Protein AF-A0A956CV22-F1 (afdb_monomer_lite)

Foldseek 3Di:
DDPDDLPQDAQLLLQLLDDLVVLVVLCVVVVHDDPDDDDDSSNSSVSVRVVCGVVLLVSLVPDDLVSLLSSCVSSVHDSPDPDSLVSSQRSQVSNVHHSCVSPPPPQPQVLVPDDDQQFWKDAPNFIWGWHDKAPDDPPDAIKTWTAGPDPVHGGDIDIDRSNPGPPMDTDDCVVVPDDD

Structure (mmCIF, N/CA/C/O backbone):
data_AF-A0A956CV22-F1
#
_entry.id   AF-A0A956CV22-F1
#
loop_
_atom_site.group_PDB
_atom_site.id
_atom_site.type_symbol
_atom_site.label_atom_id
_atom_site.label_alt_id
_atom_site.label_comp_id
_atom_site.label_asym_id
_atom_site.label_entity_id
_atom_site.label_seq_id
_atom_site.pdbx_PDB_ins_code
_atom_site.Cartn_x
_atom_site.Cartn_y
_atom_site.Cartn_z
_atom_site.occupancy
_atom_site.B_iso_or_equiv
_atom_site.auth_seq_id
_atom_site.auth_comp_id
_atom_site.auth_asym_id
_atom_site.auth_atom_id
_atom_site.pdbx_PDB_model_num
ATOM 1 N N . MET A 1 1 ? -33.618 -22.060 3.818 1.00 33.53 1 MET A N 1
ATOM 2 C CA . MET A 1 1 ? -32.186 -21.727 3.956 1.00 33.53 1 MET A CA 1
ATOM 3 C C . MET A 1 1 ? -31.903 -20.634 2.940 1.00 33.53 1 MET A C 1
ATOM 5 O O . MET A 1 1 ? -31.776 -20.949 1.768 1.00 33.53 1 MET A O 1
ATOM 9 N N . SER A 1 2 ? -31.965 -19.363 3.346 1.00 32.88 2 SER A N 1
ATOM 10 C CA . SER A 1 2 ? -31.754 -18.239 2.425 1.00 32.88 2 SER A CA 1
ATOM 11 C C . SER A 1 2 ? -30.264 -18.087 2.149 1.00 32.88 2 SER A C 1
ATOM 13 O O . SER A 1 2 ? -29.523 -17.576 2.984 1.00 32.88 2 SER A O 1
ATOM 15 N N . THR A 1 3 ? -29.826 -18.565 0.992 1.00 37.31 3 THR A N 1
ATOM 16 C CA . THR A 1 3 ? -28.551 -18.196 0.379 1.00 37.31 3 THR A CA 1
ATOM 17 C C . THR A 1 3 ? -28.635 -16.719 0.003 1.00 37.31 3 THR A C 1
ATOM 19 O O . THR A 1 3 ? -29.298 -16.355 -0.963 1.00 37.31 3 THR A O 1
ATOM 22 N N . ALA A 1 4 ? -28.044 -15.856 0.830 1.00 40.56 4 ALA A N 1
ATOM 23 C CA . ALA A 1 4 ? -27.911 -14.438 0.528 1.00 40.56 4 ALA A CA 1
ATOM 24 C C . ALA A 1 4 ? -27.038 -14.273 -0.725 1.00 40.56 4 ALA A C 1
ATOM 26 O O . ALA A 1 4 ? -25.957 -14.858 -0.796 1.00 40.56 4 ALA A O 1
ATOM 27 N N . GLU A 1 5 ? -27.513 -13.501 -1.704 1.00 45.38 5 GLU A N 1
ATOM 28 C CA . GLU A 1 5 ? -26.721 -13.085 -2.866 1.00 45.38 5 GLU A CA 1
ATOM 29 C C . GLU A 1 5 ? -25.379 -12.489 -2.409 1.00 45.38 5 GLU A C 1
ATOM 31 O O . GLU A 1 5 ? -25.338 -11.814 -1.368 1.00 45.38 5 GLU A O 1
ATOM 36 N N . PRO A 1 6 ? -24.275 -12.715 -3.146 1.00 53.94 6 PRO A N 1
ATOM 37 C CA . PRO A 1 6 ? -22.991 -12.124 -2.807 1.00 53.94 6 PRO A CA 1
ATOM 38 C C . PRO A 1 6 ? -23.098 -10.604 -2.955 1.00 53.94 6 PRO A C 1
ATOM 40 O O . PRO A 1 6 ? -23.006 -10.053 -4.048 1.00 53.94 6 PRO A O 1
ATOM 43 N N . LYS A 1 7 ? -23.339 -9.914 -1.837 1.00 70.31 7 LYS A N 1
ATOM 44 C CA . LYS A 1 7 ? -23.311 -8.453 -1.791 1.00 70.31 7 LYS A CA 1
ATOM 45 C C . LYS A 1 7 ? -21.908 -7.991 -2.163 1.00 70.31 7 LYS A C 1
ATOM 47 O O . LYS A 1 7 ? -20.936 -8.387 -1.508 1.00 70.31 7 LYS A O 1
ATOM 52 N N . SER A 1 8 ? -21.835 -7.141 -3.184 1.00 87.12 8 SER A N 1
ATOM 53 C CA . SER A 1 8 ? -20.612 -6.453 -3.585 1.00 87.12 8 SER A CA 1
ATOM 54 C C . SER A 1 8 ? -19.938 -5.828 -2.356 1.00 87.12 8 SER A C 1
ATOM 56 O O . SER A 1 8 ? -20.637 -5.238 -1.521 1.00 87.12 8 SER A O 1
ATOM 58 N N . PRO A 1 9 ? -18.611 -5.974 -2.197 1.00 93.94 9 PRO A N 1
ATOM 59 C CA . PRO A 1 9 ? -17.889 -5.373 -1.089 1.00 93.94 9 PRO A CA 1
ATOM 60 C C . PRO A 1 9 ? -18.102 -3.859 -1.039 1.00 93.94 9 PRO A C 1
ATOM 62 O O . PRO A 1 9 ? -17.867 -3.143 -2.007 1.00 93.94 9 PRO A O 1
ATOM 65 N N . SER A 1 10 ? -18.538 -3.375 0.117 1.00 94.38 10 SER A N 1
ATOM 66 C CA . SER A 1 10 ? -18.653 -1.963 0.459 1.00 94.38 10 SER A CA 1
ATOM 67 C C . SER A 1 10 ? -17.814 -1.673 1.705 1.00 94.38 10 SER A C 1
ATOM 69 O O . SER A 1 10 ? -17.456 -2.606 2.430 1.00 94.38 10 SER A O 1
ATOM 71 N N . PRO A 1 11 ? -17.512 -0.401 2.020 1.00 95.12 11 PRO A N 1
ATOM 72 C CA . PRO A 1 11 ? -16.791 -0.060 3.244 1.00 95.12 11 PRO A CA 1
ATOM 73 C C . PRO A 1 11 ? -17.431 -0.686 4.492 1.00 95.12 11 PRO A C 1
ATOM 75 O O . PRO A 1 11 ? -16.747 -1.361 5.254 1.00 95.12 11 PRO A O 1
ATOM 78 N N . SER A 1 12 ? -18.753 -0.583 4.658 1.00 94.44 12 SER A N 1
ATOM 79 C CA . SER A 1 12 ? -19.459 -1.179 5.801 1.00 94.44 12 SER A CA 1
ATOM 80 C C . SER A 1 12 ? -19.347 -2.706 5.844 1.00 94.44 12 SER A C 1
ATOM 82 O O . SER A 1 12 ? -19.168 -3.281 6.918 1.00 94.44 12 SER A O 1
ATOM 84 N N . SER A 1 13 ? -19.432 -3.388 4.695 1.00 94.94 13 SER A N 1
ATOM 85 C CA . SER A 1 13 ? -19.355 -4.853 4.661 1.00 94.94 13 SER A CA 1
ATOM 86 C C . SER A 1 13 ? -17.941 -5.374 4.922 1.00 94.94 13 SER A C 1
ATOM 88 O O . SER A 1 13 ? -17.798 -6.406 5.577 1.00 94.94 13 SER A O 1
ATOM 90 N N . VAL A 1 14 ? -16.923 -4.658 4.433 1.00 95.94 14 VAL A N 1
ATOM 91 C CA . VAL A 1 14 ? -15.499 -4.932 4.667 1.00 95.94 14 VAL A CA 1
ATOM 92 C C . VAL A 1 14 ? -15.161 -4.735 6.138 1.00 95.94 14 VAL A C 1
ATOM 94 O O . VAL A 1 14 ? -14.565 -5.612 6.758 1.00 95.94 14 VAL A O 1
ATOM 97 N N . LEU A 1 15 ? -15.600 -3.622 6.724 1.00 95.75 15 LEU A N 1
ATOM 98 C CA . LEU A 1 15 ? -15.375 -3.321 8.135 1.00 95.75 15 LEU A CA 1
ATOM 99 C C . LEU A 1 15 ? -16.054 -4.338 9.058 1.00 95.75 15 LEU A C 1
ATOM 101 O O . LEU A 1 15 ? -15.489 -4.707 10.084 1.00 95.75 15 LEU A O 1
ATOM 105 N N . ASP A 1 16 ? -17.211 -4.884 8.678 1.00 95.62 16 ASP A N 1
ATOM 106 C CA . ASP A 1 16 ? -17.867 -5.927 9.473 1.00 95.62 16 ASP A CA 1
ATOM 107 C C . ASP A 1 16 ? -17.092 -7.266 9.491 1.00 95.62 16 ASP A C 1
ATOM 109 O O . ASP A 1 16 ? -17.403 -8.149 10.295 1.00 95.62 16 ASP A O 1
ATOM 113 N N . ALA A 1 17 ? -16.053 -7.434 8.663 1.00 94.88 17 ALA A N 1
ATOM 114 C CA . ALA A 1 17 ? -15.118 -8.558 8.765 1.00 94.88 17 ALA A CA 1
ATOM 115 C C . ALA A 1 17 ? -14.072 -8.386 9.888 1.00 94.88 17 ALA A C 1
ATOM 117 O O . ALA A 1 17 ? -13.423 -9.363 10.264 1.00 94.88 17 ALA A O 1
ATOM 118 N N . LEU A 1 18 ? -13.906 -7.173 10.423 1.00 95.75 18 LEU A N 1
ATOM 119 C CA . LEU A 1 18 ? -12.877 -6.834 11.408 1.00 95.75 18 LEU A CA 1
ATOM 120 C C . LEU A 1 18 ? -13.360 -7.031 12.852 1.00 95.75 18 LEU A C 1
ATOM 122 O O . LEU A 1 18 ? -14.553 -7.191 13.124 1.00 95.75 18 LEU A O 1
ATOM 126 N N . THR A 1 19 ? -12.420 -7.018 13.800 1.00 94.50 19 THR A N 1
ATOM 127 C CA . THR A 1 19 ? -12.717 -7.035 15.240 1.00 94.50 19 THR A CA 1
ATOM 128 C C . THR A 1 19 ? -13.185 -5.658 15.722 1.00 94.50 19 THR A C 1
ATOM 130 O O . THR A 1 19 ? -12.923 -4.642 15.084 1.00 94.50 19 THR A O 1
ATOM 133 N N . ALA A 1 20 ? -13.858 -5.596 16.878 1.00 92.62 20 ALA A N 1
ATOM 134 C CA . ALA A 1 20 ? -14.290 -4.317 17.457 1.00 92.62 20 ALA A CA 1
ATOM 135 C C . ALA A 1 20 ? -13.107 -3.390 17.796 1.00 92.62 20 ALA A C 1
ATOM 137 O O . ALA A 1 20 ? -13.193 -2.184 17.593 1.00 92.62 20 ALA A O 1
ATOM 138 N N . GLU A 1 21 ? -11.995 -3.957 18.266 1.00 92.88 21 GLU A N 1
ATOM 139 C CA . GLU A 1 21 ? -10.750 -3.221 18.508 1.00 92.88 21 GLU A CA 1
ATOM 140 C C . GLU A 1 21 ? -10.218 -2.599 17.215 1.00 92.88 21 GLU A C 1
ATOM 142 O O . GLU A 1 21 ? -9.955 -1.398 17.161 1.00 92.88 21 GLU A O 1
ATOM 147 N N . ARG A 1 22 ? -10.170 -3.385 16.133 1.00 95.25 22 ARG A N 1
ATOM 148 C CA . ARG A 1 22 ? -9.692 -2.888 14.847 1.00 95.25 22 ARG A CA 1
ATOM 149 C C . ARG A 1 22 ? -10.610 -1.823 14.253 1.00 95.25 22 ARG A C 1
ATOM 151 O O . ARG A 1 22 ? -10.124 -0.868 13.660 1.00 95.25 22 ARG A O 1
ATOM 158 N N . LEU A 1 23 ? -11.924 -1.930 14.443 1.00 94.56 23 LEU A N 1
ATOM 159 C CA . LEU A 1 23 ? -12.860 -0.873 14.046 1.00 94.56 23 LEU A CA 1
ATOM 160 C C . LEU A 1 23 ? -12.557 0.461 14.746 1.00 94.56 23 LEU A C 1
ATOM 162 O O . LEU A 1 23 ? -12.625 1.506 14.101 1.00 94.56 23 LEU A O 1
ATOM 166 N N . LEU A 1 24 ? -12.170 0.433 16.027 1.00 92.81 24 LEU A N 1
ATOM 167 C CA . LEU A 1 24 ? -11.744 1.629 16.763 1.00 92.81 24 LEU A CA 1
ATOM 168 C C . LEU A 1 24 ? -10.398 2.177 16.275 1.00 92.81 24 LEU A C 1
ATOM 170 O O . LEU A 1 24 ? -10.165 3.384 16.345 1.00 92.81 24 LEU A O 1
ATOM 174 N N . ASP A 1 25 ? -9.476 1.321 15.833 1.00 92.56 25 ASP A N 1
ATOM 175 C CA . ASP A 1 25 ? -8.237 1.780 15.193 1.00 92.56 25 ASP A CA 1
ATOM 176 C C . ASP A 1 25 ? -8.536 2.469 13.862 1.00 92.56 25 ASP A C 1
ATOM 178 O O . ASP A 1 25 ? -8.108 3.597 13.648 1.00 92.56 25 ASP A O 1
ATOM 182 N N . ILE A 1 26 ? -9.330 1.829 12.998 1.00 93.25 26 ILE A N 1
ATOM 183 C CA . ILE A 1 26 ? -9.730 2.387 11.704 1.00 93.25 26 ILE A CA 1
ATOM 184 C C . ILE A 1 26 ? -10.441 3.728 11.898 1.00 93.25 26 ILE A C 1
ATOM 186 O O . ILE A 1 26 ? -10.127 4.696 11.208 1.00 93.25 26 ILE A O 1
ATOM 190 N N . SER A 1 27 ? -11.356 3.836 12.867 1.00 92.38 27 SER A N 1
ATOM 191 C CA . SER A 1 27 ? -12.017 5.113 13.130 1.00 92.38 27 SER A CA 1
ATOM 192 C C . SER A 1 27 ? -11.020 6.204 13.527 1.00 92.38 27 SER A C 1
ATOM 194 O O . SER A 1 27 ? -11.158 7.337 13.076 1.00 92.38 27 SER A O 1
ATOM 196 N N . ARG A 1 28 ? -9.987 5.873 14.314 1.00 91.88 28 ARG A N 1
ATOM 197 C CA . ARG A 1 28 ? -8.906 6.806 14.666 1.00 91.88 28 ARG A CA 1
ATOM 198 C C . ARG A 1 28 ? -8.073 7.199 13.446 1.00 91.88 28 ARG A C 1
ATOM 200 O O . ARG A 1 28 ? -7.869 8.392 13.247 1.00 91.88 28 ARG A O 1
ATOM 207 N N . THR A 1 29 ? -7.671 6.239 12.611 1.00 90.31 29 THR A N 1
ATOM 208 C CA . THR A 1 29 ? -6.904 6.486 11.376 1.00 90.31 29 THR A CA 1
ATOM 209 C C . THR A 1 29 ? -7.615 7.467 10.444 1.00 90.31 29 THR A C 1
ATOM 211 O O . THR A 1 29 ? -6.985 8.357 9.882 1.00 90.31 29 THR A O 1
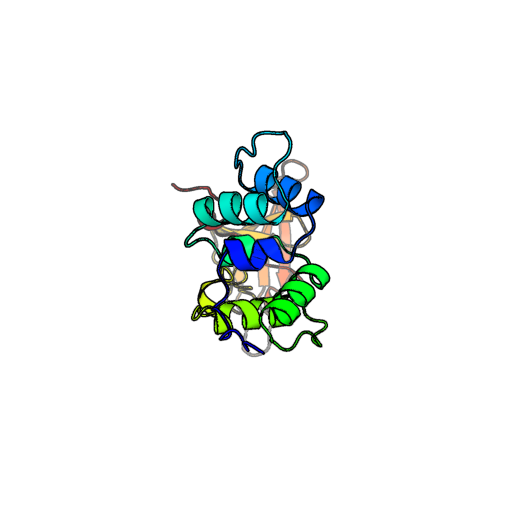ATOM 214 N N . PHE A 1 30 ? -8.938 7.350 10.310 1.00 89.88 30 PHE A N 1
ATOM 215 C CA . PHE A 1 30 ? -9.733 8.217 9.436 1.00 89.88 30 PHE A CA 1
ATOM 216 C C . PHE A 1 30 ? -10.338 9.445 10.137 1.00 89.88 30 PHE A C 1
ATOM 218 O O . PHE A 1 30 ? -11.097 10.181 9.510 1.00 89.88 30 PHE A O 1
ATOM 225 N N . GLY A 1 31 ? -10.037 9.677 11.421 1.00 90.38 31 GLY A N 1
ATOM 226 C CA . GLY A 1 31 ? -10.583 10.805 12.188 1.00 90.38 31 GLY A CA 1
ATOM 227 C C . GLY A 1 31 ? -12.099 10.738 12.428 1.00 90.38 31 GLY A C 1
ATOM 228 O O . GLY A 1 31 ? -12.739 11.759 12.679 1.00 90.38 31 GLY A O 1
ATOM 229 N N . ILE A 1 32 ? -12.690 9.545 12.355 1.00 90.81 32 ILE A N 1
ATOM 230 C CA . ILE A 1 32 ? -14.122 9.307 12.532 1.00 90.81 32 ILE A CA 1
ATOM 231 C C . ILE A 1 32 ? -14.448 9.183 14.020 1.00 90.81 32 ILE A C 1
ATOM 233 O O . ILE A 1 32 ? -13.911 8.334 14.736 1.00 90.81 32 ILE A O 1
ATOM 237 N N . ARG A 1 33 ? -15.391 10.004 14.492 1.00 83.94 33 ARG A N 1
ATOM 238 C CA . ARG A 1 33 ? -15.886 9.927 15.870 1.00 83.94 33 ARG A CA 1
ATOM 239 C C . ARG A 1 33 ? -16.820 8.734 16.039 1.00 83.94 33 ARG A C 1
ATOM 241 O O . ARG A 1 33 ? -17.883 8.661 15.428 1.00 83.94 33 ARG A O 1
ATOM 248 N N . VAL A 1 34 ? -16.432 7.833 16.932 1.0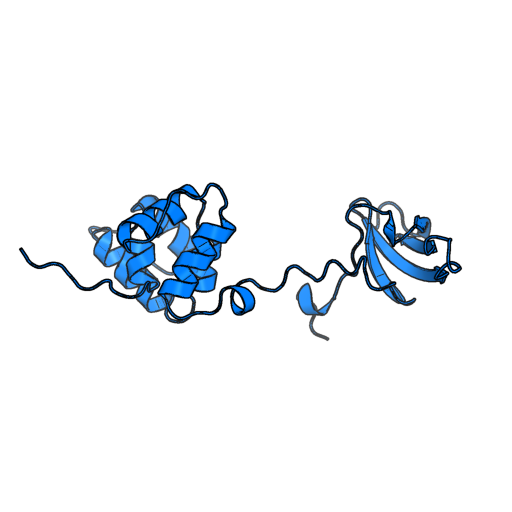0 80.88 34 VAL A N 1
ATOM 249 C CA . VAL A 1 34 ? -17.252 6.720 17.409 1.00 80.88 34 VAL A CA 1
ATOM 250 C C . VAL A 1 34 ? -17.631 7.060 18.844 1.00 80.88 34 VAL A C 1
ATOM 252 O O . VAL A 1 34 ? -16.774 7.090 19.724 1.00 80.88 34 VAL A O 1
ATOM 255 N N . GLU A 1 35 ? -18.901 7.394 19.084 1.00 73.50 35 GLU A N 1
ATOM 256 C CA . GLU A 1 35 ? -19.390 7.605 20.452 1.00 73.50 35 GLU A CA 1
ATOM 257 C C . GLU A 1 35 ? -19.168 6.328 21.269 1.00 73.50 35 GLU A C 1
ATOM 259 O O . GLU A 1 35 ? -19.620 5.247 20.881 1.00 73.50 35 GLU A O 1
ATOM 264 N N . GLY A 1 36 ? -18.421 6.451 22.366 1.00 63.00 36 GLY A N 1
ATOM 265 C CA . GLY A 1 36 ? -18.117 5.337 23.250 1.00 63.00 36 GLY A CA 1
ATOM 266 C C . GLY A 1 36 ? -19.339 4.945 24.078 1.00 63.00 36 GLY A C 1
ATOM 267 O O . GLY A 1 36 ? -19.882 5.765 24.813 1.00 63.00 36 GLY A O 1
ATOM 268 N N . GLY A 1 37 ? -19.745 3.676 23.992 1.00 65.06 37 GLY A N 1
ATOM 269 C CA . GLY A 1 37 ? -20.758 3.080 24.868 1.00 65.06 37 GLY A CA 1
ATOM 270 C C . GLY A 1 37 ? -21.769 2.194 24.136 1.00 65.06 37 GLY A C 1
ATOM 271 O O . GLY A 1 37 ? -22.388 2.623 23.173 1.00 65.06 37 GLY A O 1
ATOM 272 N N . ARG A 1 38 ? -21.943 0.948 24.615 1.00 68.06 38 ARG A N 1
ATOM 273 C CA . ARG A 1 38 ? -22.966 -0.066 24.234 1.00 68.06 38 ARG A CA 1
ATOM 274 C C . ARG A 1 38 ? -23.208 -0.344 22.736 1.00 68.06 38 ARG A C 1
ATOM 276 O O . ARG A 1 38 ? -24.103 -1.124 22.412 1.00 68.06 38 ARG A O 1
ATOM 283 N N . GLU A 1 39 ? -22.438 0.230 21.822 1.00 77.81 39 GLU A N 1
ATOM 284 C CA . GLU A 1 39 ? -22.582 -0.030 20.395 1.00 77.81 39 GLU A CA 1
ATOM 285 C C . GLU A 1 39 ? -22.072 -1.432 20.039 1.00 77.81 39 GLU A C 1
ATOM 287 O O . GLU A 1 39 ? -20.972 -1.840 20.409 1.00 77.81 39 GLU A O 1
ATOM 292 N N . THR A 1 40 ? -22.885 -2.196 19.312 1.00 89.31 40 THR A N 1
ATOM 293 C CA . THR A 1 40 ? -22.473 -3.500 18.782 1.00 89.31 40 THR A CA 1
ATOM 294 C C . THR A 1 40 ? -21.450 -3.324 17.662 1.00 89.31 40 THR A C 1
ATOM 296 O O . THR A 1 40 ? -21.602 -2.416 16.847 1.00 89.31 40 THR A O 1
ATOM 299 N N . LYS A 1 41 ? -20.506 -4.263 17.526 1.00 91.19 41 LYS A N 1
ATOM 300 C CA . LYS A 1 41 ? -19.512 -4.307 16.436 1.00 91.19 41 LYS A CA 1
ATOM 301 C C . LYS A 1 41 ? -20.112 -4.049 15.040 1.00 91.19 41 LYS A C 1
ATOM 303 O O . LYS A 1 41 ? -19.565 -3.258 14.284 1.00 91.19 41 LYS A O 1
ATOM 308 N N . GLY A 1 42 ? -21.249 -4.674 14.715 1.00 90.88 42 GLY A N 1
ATOM 309 C CA . GLY A 1 42 ? -21.907 -4.502 13.411 1.00 90.88 42 GLY A CA 1
ATOM 310 C C . GLY A 1 42 ? -22.409 -3.074 13.168 1.00 90.88 42 GLY A C 1
ATOM 311 O O . GLY A 1 42 ? -22.137 -2.499 12.121 1.00 90.88 42 GLY A O 1
ATOM 312 N N . ARG A 1 43 ? -23.059 -2.461 14.168 1.00 90.62 43 ARG A N 1
ATOM 313 C CA . ARG A 1 43 ? -23.495 -1.053 14.102 1.00 90.62 43 ARG A CA 1
ATOM 314 C C . ARG A 1 43 ? -22.308 -0.089 13.994 1.00 90.62 43 ARG A C 1
ATOM 316 O O . ARG A 1 43 ? -22.373 0.877 13.242 1.00 90.62 43 ARG A O 1
ATOM 323 N N . MET A 1 44 ? -21.211 -0.387 14.690 1.00 91.44 44 MET A N 1
ATOM 324 C CA . MET A 1 44 ? -19.967 0.377 14.579 1.00 91.44 44 MET A CA 1
ATOM 325 C C . MET A 1 44 ? -19.393 0.304 13.156 1.00 91.44 44 MET A C 1
ATOM 327 O O . MET A 1 44 ? -19.099 1.342 12.567 1.00 91.44 44 MET A O 1
ATOM 331 N N . ALA A 1 45 ? -19.291 -0.897 12.575 1.00 93.62 45 ALA A N 1
ATOM 332 C CA . ALA A 1 45 ? -18.833 -1.093 11.199 1.00 93.62 45 ALA A CA 1
ATOM 333 C C . ALA A 1 45 ? -19.727 -0.374 10.178 1.00 93.62 45 ALA A C 1
ATOM 335 O O . ALA A 1 45 ? -19.221 0.265 9.259 1.00 93.62 45 ALA A O 1
ATOM 336 N N . GLU A 1 46 ? -21.047 -0.431 10.363 1.00 93.50 46 GLU A N 1
ATOM 337 C CA . GLU A 1 46 ? -22.014 0.274 9.523 1.00 93.50 46 GLU A CA 1
ATOM 338 C C . GLU A 1 46 ? -21.817 1.793 9.586 1.00 93.50 46 GLU A C 1
ATOM 340 O O . GLU A 1 46 ? -21.658 2.432 8.547 1.00 93.50 46 GLU A O 1
ATOM 345 N N . ARG A 1 47 ? -21.738 2.366 10.793 1.00 92.25 47 ARG A N 1
ATOM 346 C CA . ARG A 1 47 ? -21.555 3.809 11.008 1.00 92.25 47 ARG A CA 1
ATOM 347 C C . ARG A 1 47 ? -20.234 4.338 10.453 1.00 92.25 47 ARG A C 1
ATOM 349 O O . ARG A 1 47 ? -20.204 5.425 9.874 1.00 92.25 47 ARG A O 1
ATOM 356 N N . ILE A 1 48 ? -19.141 3.604 10.657 1.00 93.50 48 ILE A N 1
ATOM 357 C CA . ILE A 1 48 ? -17.833 3.964 10.095 1.00 93.50 48 ILE A CA 1
ATOM 358 C C . ILE A 1 48 ? -17.889 3.837 8.569 1.00 93.50 48 ILE A C 1
ATOM 360 O O . ILE A 1 48 ? -17.444 4.733 7.859 1.00 93.50 48 ILE A O 1
ATOM 364 N N . GLY A 1 49 ? -18.481 2.757 8.058 1.00 93.62 49 GLY A N 1
ATOM 365 C CA . GLY A 1 49 ? -18.552 2.489 6.627 1.00 93.62 49 GLY A CA 1
ATOM 366 C C . GLY A 1 49 ? -19.369 3.516 5.843 1.00 93.62 49 GLY A C 1
ATOM 367 O O . GLY A 1 49 ? -18.931 3.911 4.769 1.00 93.62 49 GLY A O 1
ATOM 368 N N . VAL A 1 50 ? -20.475 4.026 6.397 1.00 93.44 50 VAL A N 1
ATOM 369 C CA . VAL A 1 50 ? -21.252 5.126 5.786 1.00 93.44 50 VAL A CA 1
ATOM 370 C C . VAL A 1 50 ? -20.396 6.385 5.610 1.00 93.44 50 VAL A C 1
ATOM 372 O O . VAL A 1 50 ? -20.463 7.044 4.581 1.00 93.44 50 VAL A O 1
ATOM 375 N N . GLN A 1 51 ? -19.530 6.704 6.576 1.00 93.81 51 GLN A N 1
ATOM 376 C CA . GLN A 1 51 ? -18.625 7.858 6.477 1.00 93.81 51 GLN A CA 1
ATOM 377 C C . GLN A 1 51 ? -17.449 7.632 5.513 1.00 93.81 51 GLN A C 1
ATOM 379 O O . GLN A 1 51 ? -16.776 8.585 5.122 1.00 93.81 51 GLN A O 1
ATOM 384 N N . LEU A 1 52 ? -17.188 6.380 5.137 1.00 92.31 52 LEU A N 1
ATOM 385 C CA . LEU A 1 52 ? -16.124 5.981 4.215 1.00 92.31 52 LEU A CA 1
ATOM 386 C C . LEU A 1 52 ? -16.666 5.566 2.843 1.00 92.31 52 LEU A C 1
ATOM 388 O O . LEU A 1 52 ? -15.938 4.962 2.051 1.00 92.31 52 LEU A O 1
ATOM 392 N N . GLU A 1 53 ? -17.924 5.888 2.542 1.00 90.25 53 GLU A N 1
ATOM 393 C CA . GLU A 1 53 ? -18.525 5.627 1.239 1.00 90.25 53 GLU A CA 1
ATOM 394 C C . GLU A 1 53 ? -17.698 6.269 0.110 1.00 90.25 53 GLU A C 1
ATOM 396 O O . GLU A 1 53 ? -17.141 7.357 0.251 1.00 90.25 53 GLU A O 1
ATOM 401 N N . GLY A 1 54 ? -17.510 5.534 -0.989 1.00 86.50 54 GLY A N 1
ATOM 402 C CA . GLY A 1 54 ? -16.615 5.934 -2.084 1.00 86.50 54 GLY A CA 1
ATOM 403 C C . GLY A 1 54 ? -15.111 5.834 -1.781 1.00 86.50 54 GLY A C 1
ATOM 404 O O . GLY A 1 54 ? -14.300 5.985 -2.690 1.00 86.50 54 GLY A O 1
ATOM 405 N N . ARG A 1 55 ? -14.701 5.521 -0.543 1.00 89.38 55 ARG A N 1
ATOM 406 C CA . ARG A 1 55 ? -13.284 5.416 -0.131 1.00 89.38 55 ARG A CA 1
ATOM 407 C C . ARG A 1 55 ? -12.823 3.977 0.103 1.00 89.38 55 ARG A C 1
ATOM 409 O O . ARG A 1 55 ? -11.826 3.756 0.789 1.00 89.38 55 ARG A O 1
ATOM 416 N N . LEU A 1 56 ? -13.517 2.997 -0.481 1.00 91.31 56 LEU A N 1
ATOM 417 C CA . LEU A 1 56 ? -13.215 1.569 -0.323 1.00 91.31 56 LEU A CA 1
ATOM 418 C C . LEU A 1 56 ? -11.733 1.219 -0.588 1.00 91.31 56 LEU A C 1
ATOM 420 O O . LEU A 1 56 ? -11.152 0.542 0.262 1.00 91.31 56 LEU A O 1
ATOM 424 N N . PRO A 1 57 ? -11.075 1.709 -1.661 1.00 90.38 57 PRO A N 1
ATOM 425 C CA . PRO A 1 57 ? -9.648 1.460 -1.872 1.00 90.38 57 PRO A CA 1
ATOM 426 C C . PRO A 1 57 ? -8.765 1.908 -0.709 1.00 90.38 57 PRO A C 1
ATOM 428 O O . PRO A 1 57 ? -7.835 1.206 -0.323 1.00 90.38 57 PRO A O 1
ATOM 431 N N . THR A 1 58 ? -9.074 3.065 -0.124 1.00 87.25 58 THR A N 1
ATOM 432 C CA . THR A 1 58 ? -8.318 3.611 1.004 1.00 87.25 58 THR A CA 1
ATOM 433 C C . THR A 1 58 ? -8.533 2.794 2.263 1.00 87.25 58 THR A C 1
ATOM 435 O O . THR A 1 58 ? -7.568 2.529 2.966 1.00 87.25 58 THR A O 1
ATOM 438 N N . VAL A 1 59 ? -9.751 2.307 2.503 1.00 92.12 59 VAL A N 1
ATOM 439 C CA . VAL A 1 59 ? -10.006 1.375 3.608 1.00 92.12 59 VAL A CA 1
ATOM 440 C C . VAL A 1 59 ? -9.186 0.102 3.429 1.00 92.12 59 VAL A C 1
ATOM 442 O O . VAL A 1 59 ? -8.439 -0.257 4.328 1.00 92.12 59 VAL A O 1
AT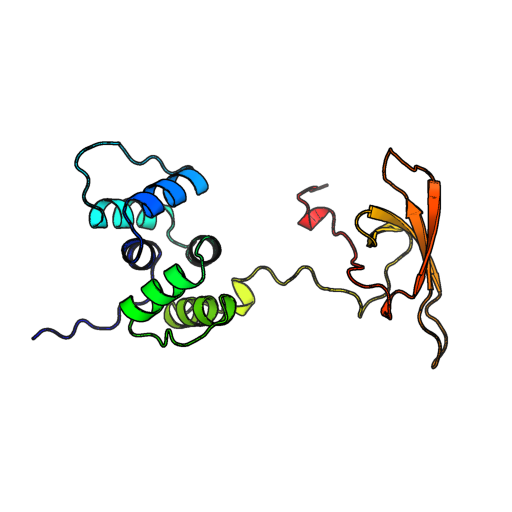OM 445 N N . LEU A 1 60 ? -9.253 -0.544 2.260 1.00 92.44 60 LEU A N 1
ATOM 446 C CA . LEU A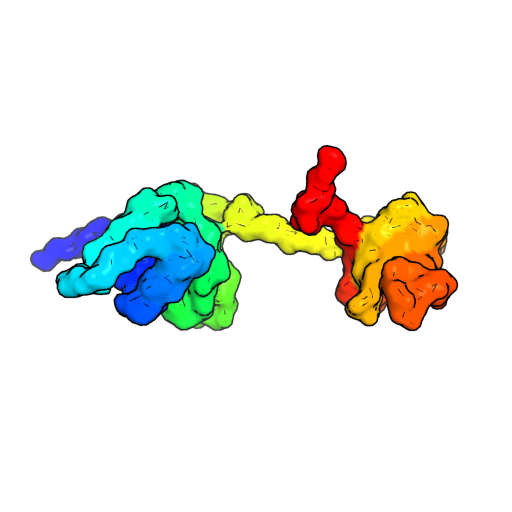 1 60 ? -8.527 -1.791 1.983 1.00 92.44 60 LEU A CA 1
ATOM 447 C C . LEU A 1 60 ? -7.006 -1.645 2.123 1.00 92.44 60 LEU A C 1
ATOM 449 O O . LEU A 1 60 ? -6.339 -2.598 2.530 1.00 92.44 60 LEU A O 1
ATOM 453 N N . ARG A 1 61 ? -6.459 -0.456 1.841 1.00 88.00 61 ARG A N 1
ATOM 454 C CA . ARG A 1 61 ? -5.035 -0.154 2.030 1.00 88.00 61 ARG A CA 1
ATOM 455 C C . ARG A 1 61 ? -4.589 -0.172 3.497 1.00 88.00 61 ARG A C 1
ATOM 457 O O . ARG A 1 61 ? -3.441 -0.533 3.732 1.00 88.00 61 ARG A O 1
ATOM 464 N N . GLU A 1 62 ? -5.484 0.074 4.448 1.00 91.06 62 GLU A N 1
ATOM 465 C CA . GLU A 1 62 ? -5.196 -0.005 5.890 1.00 91.06 62 GLU A CA 1
ATOM 466 C C . GLU A 1 62 ? -5.247 -1.434 6.454 1.00 91.06 62 GLU A C 1
ATOM 468 O O . GLU A 1 62 ? -4.859 -1.668 7.603 1.00 91.06 62 GLU A O 1
ATOM 473 N N . LEU A 1 63 ? -5.750 -2.401 5.676 1.00 90.69 63 LEU A N 1
ATOM 474 C CA . LEU A 1 63 ? -5.882 -3.782 6.131 1.00 90.69 63 LEU A CA 1
ATOM 475 C C . LEU A 1 63 ? -4.591 -4.572 5.899 1.00 90.69 63 LEU A C 1
ATOM 477 O O . LEU A 1 63 ? -3.952 -4.502 4.841 1.00 90.69 63 LEU A O 1
ATOM 481 N N . GLY A 1 64 ? -4.243 -5.390 6.886 1.00 86.75 64 GLY A N 1
ATOM 482 C CA . GLY A 1 64 ? -3.225 -6.423 6.780 1.00 86.75 64 GLY A CA 1
ATOM 483 C C . GLY A 1 64 ? -3.703 -7.633 5.974 1.00 86.75 64 GLY A C 1
ATOM 484 O O . GLY A 1 64 ? -4.875 -7.782 5.631 1.00 86.75 64 GLY A O 1
ATOM 485 N N . ARG A 1 65 ? -2.782 -8.559 5.686 1.00 90.81 65 ARG A N 1
ATOM 486 C CA . ARG A 1 65 ? -3.079 -9.768 4.898 1.00 90.81 65 ARG A CA 1
ATOM 487 C C . ARG A 1 65 ? -4.191 -10.621 5.510 1.00 90.81 65 ARG A C 1
ATOM 489 O O . ARG A 1 65 ? -5.086 -11.053 4.793 1.00 90.81 65 ARG A O 1
ATOM 496 N N . ASP A 1 66 ? -4.132 -10.890 6.810 1.00 91.69 66 ASP A N 1
ATOM 497 C CA . ASP A 1 66 ? -5.088 -11.804 7.447 1.00 91.69 66 ASP A CA 1
ATOM 498 C C . ASP A 1 66 ? -6.488 -11.184 7.574 1.00 91.69 66 ASP A C 1
ATOM 500 O O . ASP A 1 66 ? -7.491 -11.890 7.461 1.00 91.69 66 ASP A O 1
ATOM 504 N N . GLU A 1 67 ? -6.559 -9.858 7.696 1.00 95.81 67 GLU A N 1
ATOM 505 C CA . GLU A 1 67 ? -7.804 -9.091 7.626 1.00 95.81 67 GLU A CA 1
ATOM 506 C C . GLU A 1 67 ? -8.394 -9.142 6.213 1.00 95.81 67 GLU A C 1
ATOM 508 O O . GLU A 1 67 ? -9.573 -9.448 6.053 1.00 95.81 67 GLU A O 1
ATOM 513 N N . LEU A 1 68 ? -7.574 -8.957 5.172 1.00 94.81 68 LEU A N 1
ATOM 514 C CA . LEU A 1 68 ? -8.012 -9.113 3.781 1.00 94.81 68 LEU A CA 1
ATOM 515 C C . LEU A 1 68 ? -8.491 -10.539 3.477 1.00 94.81 68 LEU A C 1
ATOM 517 O O . LEU A 1 68 ? -9.471 -10.708 2.756 1.00 94.81 68 LEU A O 1
ATOM 521 N N . ARG A 1 69 ? -7.877 -11.572 4.067 1.00 94.62 69 ARG A N 1
ATOM 522 C CA . ARG A 1 69 ? -8.400 -12.947 3.980 1.00 94.62 69 ARG A CA 1
ATOM 523 C C . ARG A 1 69 ? -9.762 -13.084 4.651 1.00 94.62 69 ARG A C 1
ATOM 525 O O . ARG A 1 69 ? -10.647 -13.733 4.103 1.00 94.62 69 ARG A O 1
ATOM 532 N N . ALA A 1 70 ? -9.954 -12.471 5.820 1.00 95.50 70 ALA A N 1
ATOM 533 C CA . ALA A 1 70 ? -11.251 -12.466 6.494 1.00 95.50 70 ALA A CA 1
ATOM 534 C C . ALA A 1 70 ? -12.333 -11.777 5.645 1.00 95.50 70 ALA A C 1
ATOM 536 O O . ALA A 1 70 ? -13.450 -12.288 5.550 1.00 95.50 70 ALA A O 1
ATOM 537 N N . VAL A 1 71 ? -11.981 -10.677 4.975 1.00 96.44 71 VAL A N 1
ATOM 538 C CA . VAL A 1 71 ? -12.846 -9.993 4.004 1.00 96.44 71 VAL A CA 1
ATOM 539 C C . VAL A 1 71 ? -13.163 -10.903 2.815 1.00 96.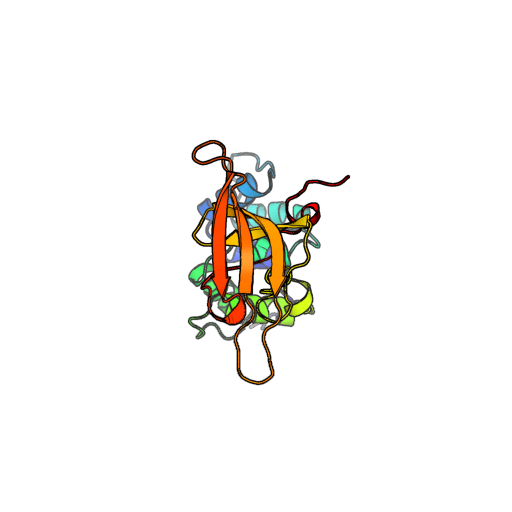44 71 VAL A C 1
ATOM 541 O O . VAL A 1 71 ? -14.335 -11.060 2.478 1.00 96.44 71 VAL A O 1
ATOM 544 N N . CYS A 1 72 ? -12.161 -11.565 2.227 1.00 95.56 72 CYS A N 1
ATOM 545 C CA . CYS A 1 72 ? -12.368 -12.506 1.122 1.00 95.56 72 CYS A CA 1
ATOM 546 C C . CYS A 1 72 ? -13.339 -13.629 1.515 1.00 95.56 72 CYS A C 1
ATOM 548 O O . CYS A 1 72 ? -14.360 -13.805 0.853 1.00 95.56 72 CYS A O 1
ATOM 550 N N . ARG A 1 73 ? -13.109 -14.301 2.655 1.00 95.19 73 ARG A N 1
ATOM 551 C CA . ARG A 1 73 ? -14.006 -15.353 3.172 1.00 95.19 73 ARG A CA 1
ATOM 552 C C . ARG A 1 73 ? -15.436 -14.869 3.354 1.00 95.19 73 ARG A C 1
ATOM 554 O O . ARG A 1 73 ? -16.376 -15.576 3.007 1.00 95.19 73 ARG A O 1
ATOM 561 N N . ARG A 1 74 ? -15.608 -13.663 3.899 1.00 93.75 74 ARG A N 1
ATOM 562 C CA . ARG A 1 74 ? -16.930 -13.069 4.120 1.00 93.75 74 ARG A CA 1
ATOM 563 C C . ARG A 1 74 ? -17.688 -12.840 2.812 1.00 93.75 74 ARG A C 1
ATOM 565 O O . ARG A 1 74 ? -18.898 -13.033 2.780 1.00 93.75 74 ARG A O 1
ATOM 572 N N . HIS A 1 75 ? -16.985 -12.420 1.766 1.00 94.50 75 HIS A N 1
ATOM 573 C CA . HIS A 1 75 ? -17.564 -12.127 0.456 1.00 94.50 75 HIS A CA 1
ATOM 574 C C . HIS A 1 75 ? -17.581 -13.336 -0.494 1.00 94.50 75 HIS A C 1
ATOM 576 O O . HIS A 1 75 ? -17.980 -13.192 -1.645 1.00 94.50 75 HIS A O 1
ATOM 582 N N . GLY A 1 76 ? -17.185 -14.526 -0.025 1.00 93.25 76 GLY A N 1
ATOM 583 C CA . GLY A 1 76 ? -17.137 -15.735 -0.851 1.00 93.25 76 GLY A CA 1
ATOM 584 C C . GLY A 1 76 ? -16.037 -15.711 -1.919 1.00 93.25 76 GLY A C 1
ATOM 585 O O . GLY A 1 76 ? -16.157 -16.395 -2.930 1.00 93.25 76 GLY A O 1
ATOM 586 N N . LEU A 1 77 ? -14.988 -14.913 -1.709 1.00 93.44 77 LEU A N 1
ATOM 587 C CA . LEU A 1 77 ? -13.818 -14.812 -2.581 1.00 93.44 77 LEU A CA 1
ATOM 588 C C . LEU A 1 77 ? -12.720 -15.784 -2.124 1.00 93.44 77 LEU A C 1
ATOM 590 O O . LEU A 1 77 ? -12.627 -16.109 -0.938 1.00 93.44 77 LEU A O 1
ATOM 594 N N . ASP A 1 78 ? -11.849 -16.191 -3.050 1.00 91.88 78 ASP A N 1
ATOM 595 C CA . ASP A 1 78 ? -10.670 -17.006 -2.733 1.00 91.88 78 ASP A CA 1
ATOM 596 C C . ASP A 1 78 ? -9.694 -16.256 -1.804 1.00 91.88 78 ASP A C 1
ATOM 598 O O . ASP A 1 78 ? -9.148 -15.207 -2.166 1.00 91.88 78 ASP A O 1
ATOM 602 N N . ASP A 1 79 ? -9.437 -16.824 -0.623 1.00 92.56 79 ASP A N 1
ATOM 603 C CA . ASP A 1 79 ? -8.559 -16.277 0.415 1.00 92.56 79 ASP A CA 1
ATOM 604 C C . ASP A 1 79 ? -7.199 -16.997 0.523 1.00 92.56 79 ASP A C 1
ATOM 606 O O . ASP A 1 79 ? -6.378 -16.651 1.381 1.00 92.56 79 ASP A O 1
ATOM 610 N N . ALA A 1 80 ? -6.922 -17.968 -0.357 1.00 88.00 80 ALA A N 1
ATOM 611 C CA . ALA A 1 80 ? -5.727 -18.809 -0.282 1.00 88.00 80 ALA A CA 1
ATOM 612 C C . ALA A 1 80 ? -4.413 -18.054 -0.556 1.00 88.00 80 ALA A C 1
ATOM 614 O O . ALA A 1 80 ? -3.334 -18.512 -0.155 1.00 88.00 80 ALA A O 1
ATOM 615 N N . SER A 1 81 ? -4.476 -16.892 -1.218 1.00 84.31 81 SER A N 1
ATOM 616 C CA . SER A 1 81 ? -3.278 -16.126 -1.566 1.00 84.31 81 SER A CA 1
ATOM 617 C C . SER A 1 81 ? -2.465 -15.723 -0.326 1.00 84.31 81 SER A C 1
ATOM 619 O O . SER A 1 81 ? -2.972 -15.430 0.765 1.00 84.31 81 SER A O 1
ATOM 621 N N . ARG A 1 82 ? -1.139 -15.738 -0.490 1.00 80.44 82 ARG A N 1
ATOM 622 C CA . ARG A 1 82 ? -0.166 -15.233 0.491 1.00 80.44 82 ARG A CA 1
ATOM 623 C C . ARG A 1 82 ? 0.232 -13.782 0.219 1.00 80.44 82 ARG A C 1
ATOM 625 O O . ARG A 1 82 ? 0.858 -13.175 1.093 1.00 80.44 82 ARG A O 1
ATOM 632 N N . SER A 1 83 ? -0.139 -13.248 -0.944 1.00 82.69 83 SER A N 1
ATOM 633 C CA . SER A 1 83 ? 0.098 -11.870 -1.356 1.00 82.69 83 SER A CA 1
ATOM 634 C C . SER A 1 83 ? -1.030 -10.979 -0.855 1.00 82.69 83 SER A C 1
ATOM 636 O O . SER A 1 83 ? -2.207 -11.193 -1.138 1.00 82.69 83 SER A O 1
ATOM 638 N N . ARG A 1 84 ? -0.658 -9.941 -0.106 1.00 86.44 84 ARG A N 1
ATOM 639 C CA . ARG A 1 84 ? -1.600 -8.918 0.350 1.00 86.44 84 ARG A CA 1
ATOM 640 C C . ARG A 1 84 ? -2.259 -8.207 -0.838 1.00 86.44 84 ARG A C 1
ATOM 642 O O . ARG A 1 84 ? -3.459 -7.957 -0.808 1.00 86.44 84 ARG A O 1
ATOM 649 N N . ASN A 1 85 ? -1.476 -7.914 -1.874 1.00 81.75 85 ASN A N 1
ATOM 650 C CA . ASN A 1 85 ? -1.935 -7.154 -3.034 1.00 81.75 85 ASN A CA 1
ATOM 651 C C . ASN A 1 85 ? -2.910 -7.958 -3.897 1.00 81.75 85 ASN A C 1
ATOM 653 O O . ASN A 1 85 ? -3.895 -7.398 -4.359 1.00 81.75 85 ASN A O 1
ATOM 657 N N . GLU A 1 86 ? -2.700 -9.269 -4.043 1.00 83.44 86 GLU A N 1
ATOM 658 C CA . GLU A 1 86 ? -3.653 -10.137 -4.749 1.00 83.44 86 GLU A CA 1
ATOM 659 C C . GLU A 1 86 ? -4.996 -10.221 -4.016 1.00 83.44 86 GLU A C 1
ATOM 661 O O . GLU A 1 86 ? -6.047 -10.148 -4.646 1.00 83.44 86 GLU A O 1
ATOM 666 N N . LEU A 1 87 ? -4.983 -10.328 -2.681 1.00 87.44 87 LEU A N 1
ATOM 667 C CA . LEU A 1 87 ? -6.217 -10.320 -1.888 1.00 87.44 87 LEU A CA 1
ATOM 668 C C . LEU A 1 87 ? -6.947 -8.974 -2.001 1.00 87.44 87 LEU A C 1
ATOM 670 O O . LEU A 1 87 ? -8.162 -8.947 -2.163 1.00 87.44 87 LEU A O 1
ATOM 674 N N . LEU A 1 88 ? -6.211 -7.860 -1.949 1.00 91.12 88 LEU A N 1
ATOM 675 C CA . LEU A 1 88 ? -6.768 -6.517 -2.125 1.00 91.12 88 LEU A CA 1
ATOM 676 C C . LEU A 1 88 ? -7.395 -6.347 -3.517 1.00 91.12 88 LEU A C 1
ATOM 678 O O . LEU A 1 88 ? -8.524 -5.867 -3.612 1.00 91.12 88 LEU A O 1
ATOM 682 N N . ALA A 1 89 ? -6.695 -6.772 -4.574 1.00 88.06 89 ALA A N 1
ATOM 683 C CA . ALA A 1 89 ? -7.179 -6.691 -5.950 1.00 88.06 89 ALA A CA 1
ATOM 684 C C . ALA A 1 89 ? -8.492 -7.462 -6.133 1.00 88.06 89 ALA A C 1
ATOM 686 O O . ALA A 1 89 ? -9.455 -6.906 -6.647 1.00 88.06 89 ALA A O 1
ATOM 687 N N . ARG A 1 90 ? -8.585 -8.683 -5.594 1.00 92.19 90 ARG A N 1
ATOM 688 C CA . ARG A 1 90 ? -9.813 -9.496 -5.649 1.00 92.19 90 ARG A CA 1
ATOM 689 C C . ARG A 1 90 ? -11.009 -8.813 -4.996 1.00 92.19 90 ARG A C 1
ATOM 691 O O . ARG A 1 90 ? -12.116 -8.877 -5.521 1.00 92.19 90 ARG A O 1
ATOM 698 N N . VAL A 1 91 ? -10.805 -8.170 -3.843 1.00 93.94 91 VAL A N 1
ATOM 699 C CA . VAL A 1 91 ? -11.890 -7.452 -3.157 1.00 93.94 91 VAL A CA 1
ATOM 700 C C . VAL A 1 91 ? -12.336 -6.233 -3.970 1.00 93.94 91 VAL A C 1
ATOM 702 O O . VAL A 1 91 ? -13.533 -5.964 -4.041 1.00 93.94 91 VAL A O 1
ATOM 705 N N . LEU A 1 92 ? -11.404 -5.519 -4.609 1.00 92.06 92 LEU A N 1
ATOM 706 C CA . LEU A 1 92 ? -11.725 -4.389 -5.486 1.00 92.06 92 LEU A CA 1
ATOM 707 C C . LEU A 1 92 ? -12.466 -4.825 -6.754 1.00 92.06 92 LEU A C 1
ATOM 709 O O . LEU A 1 92 ? -13.502 -4.244 -7.069 1.00 92.06 92 LEU A O 1
ATOM 713 N N . GLU A 1 93 ? -12.002 -5.880 -7.422 1.00 91.56 93 GLU A N 1
ATOM 714 C CA . GLU A 1 93 ? -12.664 -6.457 -8.598 1.00 91.56 93 GLU A CA 1
ATOM 715 C C . GLU A 1 93 ? -14.093 -6.894 -8.264 1.00 91.56 93 GLU A C 1
ATOM 717 O O . GLU A 1 93 ? -15.037 -6.559 -8.979 1.00 91.56 93 GLU A O 1
ATOM 722 N N . ALA A 1 94 ? -14.282 -7.566 -7.123 1.00 93.25 94 ALA A N 1
ATOM 723 C CA . ALA A 1 94 ? -15.602 -7.962 -6.638 1.00 93.25 94 ALA A CA 1
ATOM 724 C C . ALA A 1 94 ? -16.511 -6.764 -6.300 1.00 93.25 94 ALA A C 1
ATOM 726 O O . ALA A 1 94 ? -17.737 -6.889 -6.322 1.00 93.25 94 ALA A O 1
ATOM 727 N N . ALA A 1 95 ? -15.928 -5.602 -5.989 1.00 92.00 95 ALA A N 1
ATOM 728 C CA . ALA A 1 95 ? -16.643 -4.342 -5.791 1.00 92.00 95 ALA A CA 1
ATOM 729 C C . ALA A 1 95 ? -16.909 -3.580 -7.104 1.00 92.00 95 ALA A C 1
ATOM 731 O O . ALA A 1 95 ? -17.479 -2.490 -7.065 1.00 92.00 95 ALA A O 1
ATOM 732 N N . GLY A 1 96 ? -16.505 -4.126 -8.258 1.00 90.19 96 GLY A N 1
ATOM 733 C CA . GLY A 1 96 ? -16.613 -3.466 -9.561 1.00 90.19 96 GLY A CA 1
ATOM 734 C C . GLY A 1 96 ? -15.611 -2.324 -9.754 1.00 90.19 96 GLY A C 1
ATOM 735 O O . GLY A 1 96 ? -15.827 -1.458 -10.601 1.00 90.19 96 GLY A O 1
ATOM 736 N N . MET A 1 97 ? -14.538 -2.291 -8.959 1.00 86.06 97 MET A N 1
ATOM 737 C CA . MET A 1 97 ? -13.465 -1.303 -9.052 1.00 86.06 97 MET A CA 1
ATOM 738 C C . MET A 1 97 ? -12.246 -1.911 -9.742 1.00 86.06 97 MET A C 1
ATOM 740 O O . MET A 1 97 ? -11.906 -3.067 -9.514 1.00 86.06 97 MET A O 1
ATOM 744 N N . ASP A 1 98 ? -11.554 -1.106 -10.546 1.00 80.50 98 ASP A N 1
ATOM 745 C CA . ASP A 1 98 ? -10.285 -1.492 -11.159 1.00 80.50 98 ASP A CA 1
ATOM 746 C C . ASP A 1 98 ? -9.145 -1.393 -10.117 1.00 80.50 98 ASP A C 1
ATOM 748 O O . ASP A 1 98 ? -8.871 -0.286 -9.620 1.00 80.50 98 ASP A O 1
ATOM 752 N N . PRO A 1 99 ? -8.468 -2.507 -9.762 1.00 69.06 99 PRO A N 1
ATOM 753 C CA . PRO A 1 99 ? -7.327 -2.498 -8.847 1.00 69.06 99 PRO A CA 1
ATOM 754 C C . PRO A 1 99 ? -6.188 -1.595 -9.325 1.00 69.06 99 PRO A C 1
ATOM 756 O O . PRO A 1 99 ? -5.557 -0.933 -8.500 1.00 69.06 99 PRO A O 1
ATOM 759 N N . GLY A 1 100 ? -5.972 -1.516 -10.643 1.00 61.00 100 GLY A N 1
ATOM 760 C CA . GLY A 1 100 ? -4.918 -0.718 -11.269 1.00 61.00 100 GLY A CA 1
ATOM 761 C C . GLY A 1 100 ? -5.150 0.792 -11.187 1.00 61.00 100 GLY A C 1
ATOM 762 O O . GLY A 1 100 ? -4.196 1.557 -11.257 1.00 61.00 100 GLY A O 1
ATOM 763 N N . ARG A 1 101 ? -6.397 1.236 -10.971 1.00 61.59 101 ARG A N 1
ATOM 764 C CA . ARG A 1 101 ? -6.748 2.649 -10.708 1.00 61.59 101 ARG A CA 1
ATOM 765 C C . ARG A 1 101 ? -6.832 3.005 -9.219 1.00 61.59 101 ARG A C 1
ATOM 767 O O . ARG A 1 101 ? -6.977 4.174 -8.873 1.00 61.59 101 ARG A O 1
ATOM 774 N N . SER A 1 102 ? -6.813 2.003 -8.342 1.00 54.16 102 SER A N 1
ATOM 775 C CA . SER A 1 102 ? -7.158 2.118 -6.914 1.00 54.16 102 SER A CA 1
ATOM 776 C C . SER A 1 102 ? -5.949 1.988 -5.981 1.00 54.16 102 SER A C 1
ATOM 778 O O . SER A 1 102 ? -5.959 2.481 -4.842 1.00 54.16 102 SER A O 1
ATOM 780 N N . VAL A 1 103 ? -4.905 1.320 -6.464 1.00 52.69 103 VAL A N 1
ATOM 781 C CA . VAL A 1 103 ? -3.537 1.450 -5.972 1.00 52.69 103 VAL A CA 1
ATOM 782 C C . VAL A 1 103 ? -3.010 2.733 -6.622 1.00 52.69 103 VAL A C 1
ATOM 784 O O . VAL A 1 103 ? -3.053 2.800 -7.850 1.00 52.69 103 VAL A O 1
ATOM 787 N N . PRO A 1 104 ? -2.591 3.778 -5.870 1.00 43.56 104 PRO A N 1
ATOM 788 C CA . PRO A 1 104 ? -1.784 4.817 -6.505 1.00 43.56 104 PRO A CA 1
ATOM 789 C C . PRO A 1 104 ? -0.658 4.076 -7.226 1.00 43.56 104 PRO A C 1
ATOM 791 O O . PRO A 1 104 ? -0.114 3.148 -6.610 1.00 43.56 104 PRO A O 1
ATOM 794 N N . PRO A 1 105 ? -0.386 4.368 -8.512 1.00 41.88 105 PRO A N 1
ATOM 795 C CA . PRO A 1 105 ? 0.693 3.690 -9.211 1.00 41.88 105 PRO A CA 1
ATOM 796 C C . PRO A 1 105 ? 1.902 3.692 -8.271 1.00 41.88 105 PRO A C 1
ATOM 798 O O . PRO A 1 105 ? 2.111 4.703 -7.585 1.00 41.88 105 PRO A O 1
ATOM 801 N N . PRO A 1 106 ? 2.638 2.567 -8.139 1.00 39.41 106 PRO A N 1
ATOM 802 C CA . PRO A 1 106 ? 3.948 2.633 -7.502 1.00 39.41 106 PRO A CA 1
ATOM 803 C C . PRO A 1 106 ? 4.613 3.890 -8.064 1.00 39.41 106 PRO A C 1
ATOM 805 O O . PRO A 1 106 ? 4.512 4.041 -9.287 1.00 39.41 106 PRO A O 1
ATOM 808 N N . PRO A 1 107 ? 5.158 4.814 -7.237 1.00 41.62 107 PRO A N 1
ATOM 809 C CA . PRO A 1 107 ? 5.868 5.966 -7.784 1.00 41.62 107 PRO A CA 1
ATOM 810 C C . PRO A 1 107 ? 6.791 5.377 -8.830 1.00 41.62 107 PRO A C 1
ATOM 812 O O . PRO A 1 107 ? 7.529 4.444 -8.491 1.00 41.62 107 PRO A O 1
ATOM 815 N N . GLU A 1 108 ? 6.563 5.748 -10.094 1.00 42.66 108 GLU A N 1
ATOM 816 C CA . GLU A 1 108 ? 7.094 5.004 -11.226 1.00 42.66 108 GLU A CA 1
ATOM 817 C C . GLU A 1 108 ? 8.573 4.790 -10.924 1.00 42.66 108 GLU A C 1
ATOM 819 O O . GLU A 1 108 ? 9.314 5.736 -10.647 1.00 42.66 108 GLU A O 1
ATOM 824 N N . HIS A 1 109 ? 8.986 3.528 -10.808 1.00 43.88 109 HIS A N 1
ATOM 825 C CA . HIS A 1 109 ? 10.397 3.226 -10.668 1.00 43.88 109 HIS A CA 1
ATOM 826 C C . HIS A 1 109 ? 10.999 3.570 -12.032 1.00 43.88 109 HIS A C 1
ATOM 828 O O . HIS A 1 109 ? 11.144 2.698 -12.880 1.00 43.88 109 HIS A O 1
ATOM 834 N N . HIS A 1 110 ? 11.296 4.853 -12.260 1.00 49.72 110 HIS A N 1
ATOM 835 C CA . HIS A 1 110 ? 11.926 5.391 -13.465 1.00 49.72 110 HIS A CA 1
ATOM 836 C C . HIS A 1 110 ? 13.399 4.950 -13.544 1.00 49.72 110 HIS A C 1
ATOM 838 O O . HIS A 1 110 ? 14.271 5.727 -13.910 1.00 49.72 110 HIS A O 1
ATOM 844 N N . LEU A 1 111 ? 13.714 3.694 -13.224 1.00 50.50 111 LEU A N 1
ATOM 845 C CA . LEU A 1 111 ? 14.969 3.103 -13.684 1.00 50.50 111 LEU A CA 1
ATOM 846 C C . LEU A 1 111 ? 14.995 3.079 -15.227 1.00 50.50 111 LEU A C 1
ATOM 848 O O . LEU A 1 111 ? 16.063 3.181 -15.816 1.00 50.50 111 LEU A O 1
ATOM 852 N N . ASP A 1 112 ? 13.818 3.061 -15.871 1.00 51.66 112 ASP A N 1
ATOM 853 C CA . ASP A 1 112 ? 13.667 3.080 -17.333 1.00 51.66 112 ASP A CA 1
ATOM 854 C C . ASP A 1 112 ? 13.787 4.480 -17.965 1.00 51.66 112 ASP A C 1
ATOM 856 O O . ASP A 1 112 ? 13.885 4.601 -19.188 1.00 51.66 112 ASP A O 1
ATOM 860 N N . GLN A 1 113 ? 13.769 5.555 -17.170 1.00 71.38 113 GLN A N 1
ATOM 861 C CA . GLN A 1 113 ? 13.933 6.918 -17.675 1.00 71.38 113 GLN A CA 1
ATOM 862 C C . GLN A 1 113 ? 15.062 7.613 -16.935 1.00 71.38 113 GLN A C 1
ATOM 864 O O . GLN A 1 113 ? 15.034 7.767 -15.717 1.00 71.38 113 GLN A O 1
ATOM 869 N N . LEU A 1 114 ? 16.057 8.060 -17.696 1.00 84.38 114 LEU A N 1
ATOM 870 C CA . LEU A 1 114 ? 17.144 8.837 -17.133 1.00 84.38 114 LEU A CA 1
ATOM 871 C C . LEU A 1 114 ? 16.613 10.127 -16.504 1.00 84.38 114 LEU A C 1
ATOM 873 O O . LEU A 1 114 ? 15.782 10.800 -17.125 1.00 84.38 114 LEU A O 1
ATOM 877 N N . PRO A 1 115 ? 17.100 10.493 -15.306 1.00 90.25 115 PRO A N 1
ATOM 878 C CA . PRO A 1 115 ? 16.742 11.761 -14.704 1.00 90.25 115 PRO A CA 1
ATOM 879 C C . PRO A 1 115 ? 17.249 12.915 -15.576 1.00 90.25 115 PRO A C 1
ATOM 881 O O . PRO A 1 115 ? 18.110 12.750 -16.441 1.00 90.25 115 PRO A O 1
ATOM 884 N N . GLN A 1 116 ? 16.718 14.107 -15.347 1.00 90.50 116 GLN A N 1
ATOM 885 C CA . GLN A 1 116 ? 17.152 15.333 -16.002 1.00 90.50 116 GLN A CA 1
ATOM 886 C C . GLN A 1 116 ? 17.925 16.211 -15.015 1.00 90.50 116 GLN A C 1
ATOM 888 O O . GLN A 1 116 ? 17.573 16.253 -13.833 1.00 90.50 116 GLN A O 1
ATOM 893 N N . PRO A 1 117 ? 18.941 16.959 -15.484 1.00 92.62 117 PRO A N 1
ATOM 894 C CA . PRO A 1 117 ? 19.564 18.004 -14.684 1.00 92.62 117 PRO A CA 1
ATOM 895 C C . PRO A 1 117 ? 18.526 18.940 -14.053 1.00 92.62 117 PRO A C 1
ATOM 897 O O . PRO A 1 117 ? 17.577 19.363 -14.715 1.00 92.62 117 PRO A O 1
ATOM 900 N N . GLY A 1 118 ? 18.710 19.260 -12.774 1.00 90.19 118 GLY A N 1
ATOM 901 C CA . GLY A 1 118 ? 17.788 20.075 -11.981 1.00 90.19 118 GLY A CA 1
ATOM 902 C C . GLY A 1 118 ? 16.693 19.292 -11.249 1.00 90.19 118 GLY A C 1
ATOM 903 O O . GLY A 1 118 ? 16.006 19.874 -10.412 1.00 90.19 118 GLY A O 1
ATOM 904 N N . GLN A 1 119 ? 16.526 17.993 -11.514 1.00 90.88 119 GLN A N 1
ATOM 905 C CA . GLN A 1 119 ? 15.612 17.148 -10.740 1.00 90.88 119 GLN A CA 1
ATOM 906 C C . GLN A 1 119 ? 16.239 16.687 -9.421 1.00 90.88 119 GLN A C 1
ATOM 908 O O . GLN A 1 119 ? 17.459 16.592 -9.298 1.00 90.88 119 GLN A O 1
ATOM 913 N N . VAL A 1 120 ? 15.389 16.353 -8.447 1.00 92.00 120 VAL A N 1
ATOM 914 C CA . VAL A 1 120 ? 15.805 15.716 -7.193 1.00 92.00 120 VAL A CA 1
ATOM 915 C C . VAL A 1 120 ? 15.592 14.209 -7.299 1.00 92.00 120 VAL A C 1
ATOM 917 O O . VAL A 1 120 ? 14.559 13.749 -7.786 1.00 92.00 120 VAL A O 1
ATOM 920 N N . VAL A 1 121 ? 16.563 13.428 -6.836 1.00 92.00 121 VAL A N 1
ATOM 921 C CA . VAL A 1 121 ? 16.509 11.964 -6.800 1.00 92.00 121 VAL A CA 1
ATOM 922 C C . VAL A 1 121 ? 16.785 11.444 -5.393 1.00 92.00 121 VAL A C 1
ATOM 924 O O . VAL A 1 121 ? 17.499 12.057 -4.602 1.00 92.00 121 VAL A O 1
ATOM 927 N N . GLN A 1 122 ? 16.242 10.272 -5.087 1.00 91.88 122 GLN A N 1
ATOM 928 C CA . GLN A 1 122 ? 16.615 9.476 -3.927 1.00 91.88 122 GLN A CA 1
ATOM 929 C C . GLN A 1 122 ? 17.605 8.403 -4.381 1.00 91.88 122 GLN A C 1
ATOM 931 O O . GLN A 1 122 ? 17.277 7.622 -5.269 1.00 91.88 122 GLN A O 1
ATOM 936 N N . ALA A 1 123 ? 18.768 8.313 -3.739 1.00 91.12 123 ALA A N 1
ATOM 937 C CA . ALA A 1 123 ? 19.714 7.207 -3.907 1.00 91.12 123 ALA A CA 1
ATOM 938 C C . ALA A 1 123 ? 20.440 6.955 -2.581 1.00 91.12 123 ALA A C 1
ATOM 940 O O . ALA A 1 123 ? 20.693 7.894 -1.825 1.00 91.12 123 ALA A O 1
ATOM 941 N N . ARG A 1 124 ? 20.741 5.688 -2.260 1.00 91.56 124 ARG A N 1
ATOM 942 C CA . ARG A 1 124 ? 21.453 5.296 -1.021 1.00 91.56 124 ARG A CA 1
ATOM 943 C C . ARG A 1 124 ? 20.882 5.916 0.262 1.00 91.56 124 ARG A C 1
ATOM 945 O O . ARG A 1 124 ? 21.626 6.283 1.165 1.00 91.56 124 ARG A O 1
ATOM 952 N N . HIS A 1 125 ? 19.555 6.027 0.339 1.00 88.44 125 HIS A N 1
ATOM 953 C CA . HIS A 1 125 ? 18.827 6.633 1.462 1.00 88.44 125 HIS A CA 1
ATOM 954 C C . HIS A 1 125 ? 19.077 8.137 1.696 1.00 88.44 125 HIS A C 1
ATOM 956 O O . HIS A 1 125 ? 18.684 8.645 2.741 1.00 88.44 125 HIS A O 1
ATOM 962 N N . ARG A 1 126 ? 19.639 8.858 0.715 1.00 91.31 126 ARG A N 1
ATOM 963 C CA . ARG A 1 126 ? 19.829 10.322 0.727 1.00 91.31 126 ARG A CA 1
ATOM 964 C C . ARG A 1 126 ? 19.137 11.020 -0.449 1.00 91.31 126 ARG A C 1
ATOM 966 O O . ARG A 1 126 ? 18.829 10.349 -1.446 1.00 91.31 126 ARG A O 1
ATOM 973 N N . GLN A 1 127 ? 18.872 12.323 -0.319 1.00 92.25 127 GLN A N 1
ATOM 974 C CA . GLN A 1 127 ? 18.341 13.155 -1.404 1.00 92.25 127 GLN A CA 1
ATOM 975 C C . GLN A 1 127 ? 19.469 13.882 -2.135 1.00 92.25 127 GLN A C 1
ATOM 977 O O . GLN A 1 127 ? 20.384 14.431 -1.523 1.00 92.25 127 GLN A O 1
ATOM 982 N N . TRP A 1 128 ? 19.378 13.905 -3.461 1.00 94.12 128 TRP A N 1
ATOM 983 C CA . TRP A 1 128 ? 20.407 14.481 -4.314 1.00 94.12 128 TRP A CA 1
ATOM 984 C C . TRP A 1 128 ? 19.798 15.325 -5.427 1.00 94.12 128 TRP A C 1
ATOM 986 O O . TRP A 1 128 ? 18.772 14.952 -5.992 1.00 94.12 128 TRP A O 1
ATOM 996 N N . LEU A 1 129 ? 20.453 16.423 -5.788 1.00 94.00 129 LEU A N 1
ATOM 997 C CA . LEU A 1 129 ? 20.164 17.182 -7.000 1.00 94.00 129 LEU A CA 1
ATOM 998 C C . LEU A 1 129 ? 20.965 16.600 -8.164 1.00 94.00 129 LEU A C 1
ATOM 1000 O O . LEU A 1 129 ? 22.161 16.346 -8.041 1.00 94.00 129 LEU A O 1
ATOM 1004 N N . VAL A 1 130 ? 20.310 16.417 -9.306 1.00 95.25 130 VAL A N 1
ATOM 1005 C CA . VAL A 1 130 ? 20.953 15.959 -10.537 1.00 95.25 130 VAL A CA 1
ATOM 1006 C C . VAL A 1 130 ? 21.673 17.129 -11.189 1.00 95.25 130 VAL A C 1
ATOM 1008 O O . VAL A 1 130 ? 21.034 18.076 -11.647 1.00 95.25 130 VAL A O 1
ATOM 1011 N N . GLU A 1 131 ? 22.997 17.057 -11.271 1.00 95.94 131 GLU A N 1
ATOM 1012 C CA . GLU A 1 131 ? 23.797 18.087 -11.937 1.00 95.94 131 GLU A CA 1
ATOM 1013 C C . GLU A 1 131 ? 23.977 17.792 -13.425 1.00 95.94 131 GLU A C 1
ATOM 1015 O O . GLU A 1 131 ? 23.825 18.677 -14.268 1.00 95.94 131 GLU A O 1
ATOM 1020 N N . SER A 1 132 ? 24.294 16.543 -13.771 1.00 95.00 132 SER A N 1
ATOM 1021 C CA . SER A 1 132 ? 24.492 16.136 -15.162 1.00 95.00 132 SER A CA 1
ATOM 1022 C C . SER A 1 132 ? 24.213 14.653 -15.380 1.00 95.00 132 SER A C 1
ATOM 1024 O O . SER A 1 132 ? 24.277 13.839 -14.458 1.00 95.00 132 SER A O 1
ATOM 1026 N N . VAL A 1 133 ? 23.862 14.311 -16.622 1.00 94.06 133 VAL A N 1
ATOM 1027 C CA . VAL A 1 133 ? 23.516 12.948 -17.032 1.00 94.06 133 VAL A CA 1
ATOM 1028 C C . VAL A 1 133 ? 24.245 12.594 -18.317 1.00 94.06 133 VAL A C 1
ATOM 1030 O O . VAL A 1 133 ? 24.192 13.323 -19.309 1.00 94.06 133 VAL A O 1
ATOM 1033 N N . HIS A 1 134 ? 24.907 11.446 -18.294 1.00 91.69 134 HIS A N 1
ATOM 1034 C CA . HIS A 1 134 ? 25.649 10.864 -19.397 1.00 91.69 134 HIS A CA 1
ATOM 1035 C C . HIS A 1 134 ? 24.967 9.547 -19.789 1.00 91.69 134 HIS A C 1
ATOM 1037 O O . HIS A 1 134 ? 25.172 8.541 -19.117 1.00 91.69 134 HIS A O 1
ATOM 1043 N N . PRO A 1 135 ? 24.165 9.512 -20.864 1.00 77.56 135 PRO A N 1
ATOM 1044 C CA . PRO A 1 135 ? 23.295 8.374 -21.180 1.00 77.56 135 PRO A CA 1
ATOM 1045 C C . PRO A 1 135 ? 24.009 7.052 -21.521 1.00 77.56 135 PRO A C 1
ATOM 1047 O O . PRO A 1 135 ? 23.331 6.042 -21.655 1.00 77.56 135 PRO A O 1
ATOM 1050 N N . GLY A 1 136 ? 25.341 7.037 -21.640 1.00 73.94 136 GLY A N 1
ATOM 1051 C CA . GLY A 1 136 ? 26.097 5.866 -22.097 1.00 73.94 136 GLY A CA 1
ATOM 1052 C C . GLY A 1 136 ? 25.960 5.623 -23.608 1.00 73.94 136 GLY A C 1
ATOM 1053 O O . GLY A 1 136 ? 25.097 6.195 -24.276 1.00 73.94 136 GLY A O 1
ATOM 1054 N N . GLY A 1 137 ? 26.876 4.837 -24.181 1.00 70.62 137 GLY A N 1
ATOM 1055 C CA . GLY A 1 137 ? 26.752 4.293 -25.537 1.00 70.62 137 GLY A CA 1
ATOM 1056 C C . GLY A 1 137 ? 25.907 3.011 -25.571 1.00 70.62 137 GLY A C 1
ATOM 1057 O O . GLY A 1 137 ? 25.396 2.569 -24.553 1.00 70.62 137 GLY A O 1
ATOM 1058 N N . GLU A 1 138 ? 25.809 2.357 -26.734 1.00 57.38 138 GLU A N 1
ATOM 1059 C CA . GLU A 1 138 ? 24.995 1.135 -26.951 1.00 57.38 138 GLU A CA 1
ATOM 1060 C C . GLU A 1 138 ? 25.317 -0.035 -25.990 1.00 57.38 138 GLU A C 1
ATOM 1062 O O . GLU A 1 138 ? 24.506 -0.944 -25.809 1.00 57.38 138 GLU A O 1
ATOM 1067 N N . HIS A 1 139 ? 26.493 -0.015 -25.359 1.00 65.38 139 HIS A N 1
ATOM 1068 C CA . HIS A 1 139 ? 26.957 -1.039 -24.422 1.00 65.38 139 HIS A CA 1
ATOM 1069 C C . HIS A 1 139 ? 27.392 -0.484 -23.058 1.00 65.38 139 HIS A C 1
ATOM 1071 O O . HIS A 1 139 ? 27.909 -1.251 -22.248 1.00 65.38 139 HIS A O 1
ATOM 1077 N N . ASP A 1 140 ? 27.185 0.811 -22.796 1.00 72.56 140 ASP A N 1
ATOM 1078 C CA . ASP A 1 140 ? 27.567 1.436 -21.529 1.00 72.56 140 ASP A CA 1
ATOM 1079 C C . ASP A 1 140 ? 26.326 1.837 -20.732 1.00 72.56 140 ASP A C 1
ATOM 1081 O O . ASP A 1 140 ? 25.391 2.431 -21.264 1.00 72.56 140 ASP A O 1
ATOM 1085 N N . SER A 1 141 ? 26.358 1.558 -19.432 1.00 76.94 141 SER A N 1
ATOM 1086 C CA . SER A 1 141 ? 25.377 2.058 -18.473 1.00 76.94 141 SER A CA 1
ATOM 1087 C C . SER A 1 141 ? 25.426 3.583 -18.380 1.00 76.94 141 SER A C 1
ATOM 1089 O O . SER A 1 141 ? 26.490 4.209 -18.477 1.00 76.94 141 SER A O 1
ATOM 1091 N N . ALA A 1 142 ? 24.268 4.191 -18.148 1.00 85.25 142 ALA A N 1
ATOM 1092 C CA . ALA A 1 142 ? 24.165 5.633 -18.047 1.00 85.25 142 ALA A CA 1
ATOM 1093 C C . ALA A 1 142 ? 24.715 6.125 -16.705 1.00 85.25 142 ALA A C 1
ATOM 1095 O O . ALA A 1 142 ? 24.345 5.625 -15.644 1.00 85.25 142 ALA A O 1
ATOM 1096 N N . ARG A 1 143 ? 25.573 7.144 -16.743 1.00 92.69 143 ARG A N 1
ATOM 1097 C CA . ARG A 1 143 ? 26.166 7.768 -15.556 1.00 92.69 143 ARG A CA 1
ATOM 1098 C C . ARG A 1 143 ? 25.408 9.029 -15.183 1.00 92.69 143 ARG A C 1
ATOM 1100 O O . ARG A 1 143 ? 25.107 9.851 -16.045 1.00 92.69 143 ARG A O 1
ATOM 1107 N N . VAL A 1 144 ? 25.138 9.201 -13.899 1.00 94.75 144 VAL A N 1
ATOM 1108 C CA . VAL A 1 144 ? 24.467 10.383 -13.355 1.00 94.75 144 VAL A CA 1
ATOM 1109 C C . VAL A 1 144 ? 25.355 10.990 -12.279 1.00 94.75 144 VAL A C 1
ATOM 1111 O O . VAL A 1 144 ? 25.794 10.278 -11.374 1.00 94.75 144 VAL A O 1
ATOM 1114 N N . CYS A 1 145 ? 25.602 12.293 -12.391 1.00 97.06 145 CYS A N 1
ATOM 1115 C CA . CYS A 1 145 ? 26.349 13.084 -11.421 1.00 97.06 145 CYS A CA 1
ATOM 1116 C C . CYS A 1 145 ? 25.367 13.846 -10.532 1.00 97.06 145 CYS A C 1
ATOM 1118 O O . CYS A 1 145 ? 24.453 14.521 -11.023 1.00 97.06 145 CYS A O 1
ATOM 1120 N N . LEU A 1 146 ? 25.561 13.715 -9.229 1.00 96.62 146 LEU A N 1
ATOM 1121 C CA . LEU A 1 146 ? 24.641 14.136 -8.190 1.00 96.62 146 LEU A CA 1
ATOM 1122 C C . LEU A 1 146 ? 25.365 14.983 -7.149 1.00 96.62 146 LEU A C 1
ATOM 1124 O O . LEU A 1 146 ? 26.510 14.688 -6.816 1.00 96.62 146 LEU A O 1
ATOM 1128 N N . VAL A 1 147 ? 24.663 15.952 -6.567 1.00 96.56 147 VAL A N 1
ATOM 1129 C CA . VAL A 1 147 ? 25.129 16.704 -5.396 1.00 96.56 147 VAL A CA 1
ATOM 1130 C C . VAL A 1 147 ? 24.147 16.549 -4.238 1.00 96.56 147 VAL A C 1
ATOM 1132 O O . VAL A 1 147 ? 22.930 16.619 -4.423 1.00 96.56 147 VAL A O 1
ATOM 1135 N N . CYS A 1 148 ? 24.669 16.274 -3.046 1.00 94.88 148 CYS A N 1
ATOM 1136 C CA . CYS A 1 148 ? 23.877 15.994 -1.856 1.00 94.88 148 CYS A CA 1
ATOM 1137 C C . CYS A 1 148 ? 23.104 17.237 -1.401 1.00 94.88 148 CYS A C 1
ATOM 1139 O O . CYS A 1 148 ? 23.664 18.337 -1.331 1.00 94.88 148 CYS A O 1
ATOM 1141 N N . LEU A 1 149 ? 21.825 17.043 -1.070 1.00 91.50 149 LEU A N 1
ATOM 1142 C CA . LEU A 1 149 ? 20.941 18.082 -0.533 1.00 91.50 149 LEU A CA 1
ATOM 1143 C C . LEU A 1 149 ? 20.765 17.999 0.989 1.00 91.50 149 LEU A C 1
ATOM 1145 O O . LEU A 1 149 ? 20.139 18.885 1.568 1.00 91.50 149 LEU A O 1
ATOM 1149 N N . ASP A 1 150 ? 21.291 16.957 1.634 1.00 87.56 150 ASP A N 1
ATOM 1150 C CA . ASP A 1 150 ? 21.157 16.778 3.078 1.00 87.56 150 ASP A CA 1
ATOM 1151 C C . ASP A 1 150 ? 22.058 17.765 3.851 1.00 87.56 150 ASP A C 1
ATOM 1153 O O . ASP A 1 150 ? 23.216 18.003 3.495 1.00 87.56 150 ASP A O 1
ATOM 1157 N N . ASP A 1 151 ? 21.551 18.288 4.972 1.00 84.50 151 ASP A N 1
ATOM 1158 C CA . ASP A 1 151 ? 22.258 19.261 5.821 1.00 84.50 151 ASP A CA 1
ATOM 1159 C C . ASP A 1 151 ? 23.518 18.696 6.508 1.00 84.50 151 ASP A C 1
ATOM 1161 O O . ASP A 1 151 ? 24.376 19.458 6.962 1.00 84.50 151 ASP A O 1
ATOM 1165 N N . ASP A 1 152 ? 23.633 17.369 6.632 1.00 85.00 152 ASP A N 1
ATOM 1166 C CA . ASP A 1 152 ? 24.760 16.699 7.295 1.00 85.00 152 ASP A CA 1
ATOM 1167 C C . ASP A 1 152 ? 25.976 16.499 6.375 1.00 85.00 152 ASP A C 1
ATOM 1169 O O . ASP A 1 152 ? 27.076 16.244 6.872 1.00 85.00 152 ASP A O 1
ATOM 1173 N N . ALA A 1 153 ? 25.792 16.645 5.059 1.00 82.69 153 ALA A N 1
ATOM 1174 C CA . ALA A 1 153 ? 26.837 16.500 4.046 1.00 82.69 153 ALA A CA 1
ATOM 1175 C C . ALA A 1 153 ? 26.600 17.402 2.808 1.00 82.69 153 ALA A C 1
ATOM 1177 O O . ALA A 1 153 ? 26.616 16.912 1.674 1.00 82.69 153 ALA A O 1
ATOM 1178 N N . PRO A 1 154 ? 26.374 18.720 2.979 1.00 80.56 154 PRO A N 1
ATOM 1179 C CA . PRO A 1 154 ? 26.019 19.596 1.870 1.00 80.56 154 PRO A CA 1
ATOM 1180 C C . PRO A 1 154 ? 27.169 19.703 0.865 1.00 80.56 154 PRO A C 1
ATOM 1182 O O . PRO A 1 154 ? 28.315 19.967 1.237 1.00 80.56 154 PRO A O 1
ATOM 1185 N N . GLY A 1 155 ? 26.849 19.543 -0.420 1.00 82.31 155 GLY A N 1
ATOM 1186 C CA . GLY A 1 155 ? 27.830 19.652 -1.501 1.00 82.31 155 GLY A CA 1
ATOM 1187 C C . GLY A 1 155 ? 28.667 18.394 -1.747 1.00 82.31 155 GLY A C 1
ATOM 1188 O O . GLY A 1 155 ? 29.571 18.441 -2.574 1.00 82.31 155 GLY A O 1
ATOM 1189 N N . GLU A 1 156 ? 28.399 17.280 -1.056 1.00 94.75 156 GLU A N 1
ATOM 1190 C CA . GLU A 1 156 ? 29.018 15.995 -1.395 1.00 94.75 156 GLU A CA 1
ATOM 1191 C C . GLU A 1 156 ? 28.569 15.548 -2.793 1.00 94.75 156 GLU A C 1
ATOM 1193 O O . GLU A 1 156 ? 27.375 15.527 -3.091 1.00 94.75 156 GLU A O 1
ATOM 1198 N N . GLU A 1 157 ? 29.527 15.193 -3.648 1.00 95.44 157 GLU A N 1
ATOM 1199 C CA . GLU A 1 157 ? 29.268 14.728 -5.010 1.00 95.44 157 GLU A CA 1
ATOM 1200 C C . GLU A 1 157 ? 29.180 13.196 -5.056 1.00 95.44 157 GLU A C 1
ATOM 1202 O O . GLU A 1 157 ? 29.982 12.486 -4.442 1.00 95.44 157 GLU A O 1
ATOM 1207 N N . LEU A 1 158 ? 28.231 12.671 -5.831 1.00 95.56 158 LEU A N 1
ATOM 1208 C CA . LEU A 1 158 ? 28.069 11.245 -6.090 1.00 95.56 158 LEU A CA 1
ATOM 1209 C C . LEU A 1 158 ? 27.902 10.999 -7.589 1.00 95.56 158 LEU A C 1
ATOM 1211 O O . LEU A 1 158 ? 27.012 11.547 -8.230 1.00 95.56 158 LEU A O 1
ATOM 1215 N N . GLU A 1 159 ? 28.722 10.111 -8.140 1.00 95.88 159 GLU A N 1
ATOM 1216 C CA . GLU A 1 159 ? 28.533 9.581 -9.487 1.00 95.88 159 GLU A CA 1
ATOM 1217 C C . GLU A 1 159 ? 28.091 8.117 -9.403 1.00 95.88 159 GLU A C 1
ATOM 1219 O O . GLU A 1 159 ? 28.692 7.316 -8.680 1.00 95.88 159 GLU A O 1
ATOM 1224 N N . LEU A 1 160 ? 27.037 7.759 -10.136 1.00 92.88 160 LEU A N 1
ATOM 1225 C CA . LEU A 1 160 ? 26.500 6.399 -10.148 1.00 92.88 160 LEU A CA 1
ATOM 1226 C C . LEU A 1 160 ? 26.018 5.967 -11.532 1.00 92.88 160 LEU A C 1
ATOM 1228 O O . LEU A 1 160 ? 25.769 6.798 -12.405 1.00 92.88 160 LEU A O 1
ATOM 1232 N N . LEU A 1 161 ? 25.887 4.652 -11.711 1.00 90.38 161 LEU A N 1
ATOM 1233 C CA . LEU A 1 161 ? 25.266 4.037 -12.883 1.00 90.38 161 LEU A CA 1
ATOM 1234 C C . LEU A 1 161 ? 23.768 3.901 -12.618 1.00 90.38 161 LEU A C 1
ATOM 1236 O O . LEU A 1 161 ? 23.372 3.123 -11.752 1.00 90.38 161 LEU A O 1
ATOM 1240 N N . TRP A 1 162 ? 22.951 4.690 -13.316 1.00 87.88 162 TRP A N 1
ATOM 1241 C CA . TRP A 1 162 ? 21.530 4.862 -12.992 1.00 87.88 162 TRP A CA 1
ATOM 1242 C C . TRP A 1 162 ? 20.751 3.549 -13.044 1.00 87.88 162 TRP A C 1
ATOM 1244 O O . TRP A 1 162 ? 20.036 3.204 -12.109 1.00 87.88 162 TRP A O 1
ATOM 1254 N N . ASP A 1 163 ? 20.956 2.788 -14.113 1.00 79.88 163 ASP A N 1
ATOM 1255 C CA . ASP A 1 163 ? 20.330 1.497 -14.390 1.00 79.88 163 ASP A CA 1
ATOM 1256 C C . ASP A 1 163 ? 20.751 0.387 -13.412 1.00 79.88 163 ASP A C 1
ATOM 1258 O O . ASP A 1 163 ? 20.064 -0.630 -13.297 1.00 79.88 163 ASP A O 1
ATOM 1262 N N . LEU A 1 164 ? 21.856 0.577 -12.683 1.00 84.19 164 LEU A N 1
ATOM 1263 C CA . LEU A 1 164 ? 22.400 -0.404 -11.739 1.00 84.19 164 LEU A CA 1
ATOM 1264 C C . LEU A 1 164 ? 22.267 0.019 -10.269 1.00 84.19 164 LEU A C 1
ATOM 1266 O O . LEU A 1 164 ? 22.528 -0.792 -9.375 1.00 84.19 164 LEU A O 1
ATOM 1270 N N . GLU A 1 165 ? 21.870 1.261 -9.987 1.00 86.69 165 GLU A N 1
ATOM 1271 C CA . GLU A 1 165 ? 21.765 1.761 -8.618 1.00 86.69 165 GLU A CA 1
ATOM 1272 C C . GLU A 1 165 ? 20.442 1.324 -7.971 1.00 86.69 165 GLU A C 1
ATOM 1274 O O . GLU A 1 165 ? 19.338 1.761 -8.307 1.00 86.69 165 GLU A O 1
ATOM 1279 N N . VAL A 1 166 ? 20.559 0.444 -6.977 1.00 82.56 166 VAL A N 1
ATOM 1280 C CA . VAL A 1 166 ? 19.407 -0.149 -6.296 1.00 82.56 166 VAL A CA 1
ATOM 1281 C C . VAL A 1 166 ? 18.657 0.902 -5.482 1.00 82.56 166 VAL A C 1
ATOM 1283 O O . VAL A 1 166 ? 19.206 1.547 -4.591 1.00 82.56 166 VAL A O 1
ATOM 1286 N N . GLY A 1 167 ? 17.353 1.013 -5.738 1.00 80.31 167 GLY A N 1
ATOM 1287 C CA . GLY A 1 167 ? 16.479 1.932 -5.011 1.00 80.31 167 GLY A CA 1
ATOM 1288 C C . GLY A 1 167 ? 1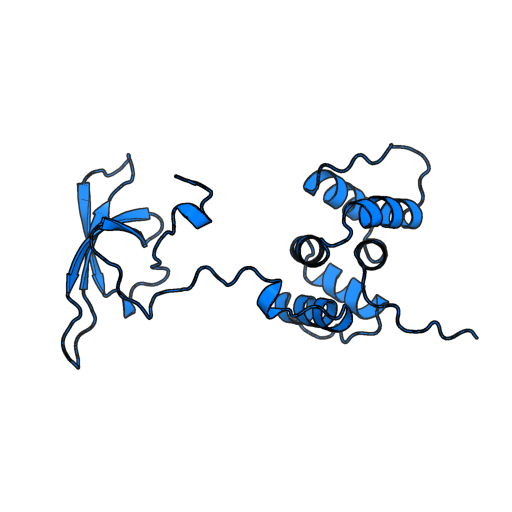6.600 3.389 -5.455 1.00 80.31 167 GLY A C 1
ATOM 1289 O O . GLY A 1 167 ? 15.975 4.242 -4.821 1.00 80.31 167 GLY A O 1
ATOM 1290 N N . ALA A 1 168 ? 17.351 3.666 -6.528 1.00 87.31 168 ALA A N 1
ATOM 1291 C CA . ALA A 1 168 ? 17.367 4.973 -7.163 1.00 87.31 168 ALA A CA 1
ATOM 1292 C C . ALA A 1 168 ? 15.983 5.317 -7.740 1.00 87.31 168 ALA A C 1
ATOM 1294 O O . ALA A 1 168 ? 15.338 4.479 -8.376 1.00 87.31 168 ALA A O 1
ATOM 1295 N N . ARG A 1 169 ? 15.502 6.541 -7.492 1.00 88.00 169 ARG A N 1
ATOM 1296 C CA . ARG A 1 169 ? 14.263 7.067 -8.092 1.00 88.00 169 ARG A CA 1
ATOM 1297 C C . ARG A 1 169 ? 14.265 8.589 -8.160 1.00 88.00 169 ARG A C 1
ATOM 1299 O O . ARG A 1 169 ? 14.840 9.240 -7.293 1.00 88.00 169 ARG A O 1
ATOM 1306 N N . VAL A 1 170 ? 13.566 9.148 -9.143 1.00 88.62 170 VAL A N 1
ATOM 1307 C CA . VAL A 1 170 ? 13.239 10.582 -9.185 1.00 88.62 170 VAL A CA 1
ATOM 1308 C C . VAL A 1 170 ? 12.187 10.891 -8.117 1.00 88.62 170 VAL A C 1
ATOM 1310 O O . VAL A 1 170 ? 11.266 10.101 -7.908 1.00 88.62 170 VAL A O 1
ATOM 1313 N N . ILE A 1 171 ? 12.345 12.010 -7.411 1.00 86.44 171 ILE A N 1
ATOM 1314 C CA . ILE A 1 171 ? 11.357 12.535 -6.465 1.00 86.44 171 ILE A CA 1
ATOM 1315 C C . ILE A 1 171 ? 10.492 13.551 -7.213 1.00 86.44 171 ILE A C 1
ATOM 1317 O O . ILE A 1 171 ? 11.013 14.537 -7.732 1.00 86.44 171 ILE A O 1
ATOM 1321 N N . ASP A 1 172 ? 9.182 13.312 -7.265 1.00 73.25 172 ASP A N 1
ATOM 1322 C CA . ASP A 1 172 ? 8.207 14.276 -7.780 1.00 73.25 172 ASP A CA 1
ATOM 1323 C C . ASP A 1 172 ? 7.711 15.170 -6.623 1.00 73.25 172 ASP A C 1
ATOM 1325 O O . ASP A 1 172 ? 7.043 14.664 -5.714 1.00 73.25 172 ASP A O 1
ATOM 1329 N N . PRO A 1 173 ? 8.009 16.485 -6.630 1.00 63.38 173 PRO A N 1
ATOM 1330 C CA . PRO A 1 173 ? 7.572 17.405 -5.579 1.00 63.38 173 PRO A CA 1
ATOM 1331 C C . PRO A 1 173 ? 6.049 17.426 -5.379 1.00 63.38 173 PRO A C 1
ATOM 1333 O O . PRO A 1 173 ? 5.584 17.518 -4.241 1.00 63.38 173 PRO A O 1
ATOM 1336 N N . ALA A 1 174 ? 5.270 17.280 -6.458 1.00 60.41 174 ALA A N 1
ATOM 1337 C CA . ALA A 1 174 ? 3.811 17.287 -6.387 1.00 60.41 174 ALA A CA 1
ATOM 1338 C C . ALA A 1 174 ? 3.272 16.014 -5.712 1.00 60.41 174 ALA A C 1
ATOM 1340 O O . ALA A 1 174 ? 2.284 16.058 -4.976 1.00 60.41 174 ALA A O 1
ATOM 1341 N N . ALA A 1 175 ? 3.949 14.877 -5.908 1.00 56.12 175 ALA A N 1
ATOM 1342 C CA . ALA A 1 175 ? 3.607 13.616 -5.253 1.00 56.12 175 ALA A CA 1
ATOM 1343 C C . ALA A 1 175 ? 3.952 13.613 -3.751 1.00 56.12 175 ALA A C 1
ATOM 1345 O O . ALA A 1 175 ? 3.283 12.932 -2.973 1.00 56.12 175 ALA A O 1
ATOM 1346 N N . GLU A 1 176 ? 4.945 14.404 -3.336 1.00 56.94 176 GLU A N 1
ATOM 1347 C CA . GLU A 1 176 ? 5.366 14.575 -1.935 1.00 56.94 176 GLU A CA 1
ATOM 1348 C C . GLU A 1 176 ? 4.600 15.701 -1.200 1.00 56.94 176 GLU A C 1
ATOM 1350 O O . GLU A 1 176 ? 4.925 16.053 -0.065 1.00 56.94 176 GLU A O 1
ATOM 1355 N N . GLY A 1 177 ? 3.542 16.254 -1.807 1.00 41.78 177 GLY A N 1
ATOM 1356 C CA . GLY A 1 177 ? 2.648 17.223 -1.160 1.00 41.78 177 GLY A CA 1
ATOM 1357 C C . GLY A 1 177 ? 3.153 18.668 -1.152 1.00 41.78 177 GLY A C 1
ATOM 1358 O O . GLY A 1 177 ? 2.627 19.488 -0.396 1.00 41.78 177 GLY A O 1
ATOM 1359 N N . LEU A 1 178 ? 4.143 18.989 -1.987 1.00 49.16 178 LEU A N 1
ATOM 1360 C CA . LEU A 1 178 ? 4.570 20.357 -2.271 1.00 49.16 178 LEU A CA 1
ATOM 1361 C C . LEU A 1 178 ? 3.898 20.807 -3.574 1.00 49.16 178 LEU A C 1
ATOM 1363 O O . LEU A 1 178 ? 4.470 20.689 -4.656 1.00 49.16 178 LEU A O 1
ATOM 1367 N N . ASP A 1 179 ? 2.657 21.283 -3.470 1.00 46.28 179 ASP A N 1
ATOM 1368 C CA . ASP A 1 179 ? 2.031 22.031 -4.568 1.00 46.28 179 ASP A CA 1
ATOM 1369 C C . ASP A 1 179 ? 2.739 23.402 -4.708 1.00 46.28 179 ASP A C 1
ATOM 1371 O O . ASP A 1 179 ? 3.157 23.964 -3.687 1.00 46.28 179 ASP A O 1
ATOM 1375 N N . PRO A 1 180 ? 2.910 23.930 -5.935 1.00 53.19 180 PRO A N 1
ATOM 1376 C CA . PRO A 1 180 ? 3.581 25.208 -6.185 1.00 53.19 180 PRO A CA 1
ATOM 1377 C C . PRO A 1 180 ? 2.849 26.434 -5.615 1.00 53.19 180 PRO A C 1
ATOM 1379 O O . PRO A 1 180 ? 1.601 26.414 -5.501 1.00 53.19 180 PRO A O 1
#

pLDDT: mean 82.65, std 16.36, range [32.88, 97.06]

Secondary structure (DSSP, 8-state):
------PPP-HHHHHTTS-HHHHHHHHHHTT-----SS--HHHHHHHHHHHTTT-HHHHHHT--HHHHHHHHHHTT-----S-HHHHHHHHHHHTT--HHHHS------GGGS---TT-EEEETTEEEEEEEEE---TTSPPEEEEEE--TTSTT-EEEEEGGG-TT-EEE-TTTTT---

Sequence (180 aa):
MSTAEPKSPSPSSVLDALTAERLLDISRTFGIRVEGGRETKGRMAERIGVQLEGRLPTVLRELGRDELRAVCRRHGLDDASRSRNELLARVLEAAGMDPGRSVPPPPEHHLDQLPQPGQVVQARHRQWLVESVHPGGEHDSARVCLVCLDDDAPGEELELLWDLEVGARVIDPAAEGLDP

Radius of gyration: 22.71 Å; chains: 1; bounding box: 62×47×52 Å